Protein AF-A0A9E5F0E4-F1 (afdb_monomer_lite)

Sequence (159 aa):
MEERGLIGKKEIQEYKNFAFREDMLKLAVGVVLGNSFNKVVYGISDYLVMPVLTFLVSQTGDEWRRWEFSPFLGLKFEFGRMIGTFVDFLLMSFFLYLFYVKFASRIIGAEGPKRKQCPLCNESIRIEAVKCPFCTGDLIVKTRRAGRKNTGAENRRGK

Foldseek 3Di:
DPPVVVVVVVVVVVVVVVCPPPVNVVVVVVVVVVVVVVVVLVVCCVVPVVVVVCVVCVVVDLVQLQDWDCPDDPDTDRVSVVVVVVVSVVVSVVVVVVCCVVPVVVVPVPPDDQFDQDPPPRDTHGPPDQADPPPRDGPPDDPDDPDDDDDDDDDDDDD

pLDDT: mean 74.62, std 14.33, range [38.0, 95.56]

Structure (mmCIF, N/CA/C/O backbone):
data_AF-A0A9E5F0E4-F1
#
_entry.id   AF-A0A9E5F0E4-F1
#
loop_
_atom_site.group_PDB
_atom_site.id
_atom_site.type_symbol
_atom_site.label_atom_id
_atom_site.label_alt_id
_atom_site.label_comp_id
_atom_site.label_asym_id
_atom_site.label_entity_id
_atom_site.label_seq_id
_atom_site.pdbx_PDB_ins_code
_atom_site.Cartn_x
_atom_site.Cartn_y
_atom_site.Cartn_z
_atom_site.occupancy
_atom_site.B_iso_or_equiv
_atom_site.auth_seq_id
_atom_site.auth_comp_id
_atom_site.auth_asym_id
_atom_site.auth_atom_id
_atom_site.pdbx_PDB_model_num
ATOM 1 N N . MET A 1 1 ? -6.898 -34.112 40.417 1.00 54.75 1 MET A N 1
ATOM 2 C CA . MET A 1 1 ? -6.884 -33.827 38.962 1.00 54.75 1 MET A CA 1
ATOM 3 C C . MET A 1 1 ? -7.804 -32.653 38.566 1.00 54.75 1 MET A C 1
ATOM 5 O O . MET A 1 1 ? -7.928 -32.389 37.380 1.00 54.75 1 MET A O 1
ATOM 9 N N . GLU A 1 2 ? -8.368 -31.887 39.514 1.00 58.19 2 GLU A N 1
ATOM 10 C CA . GLU A 1 2 ? -9.378 -30.837 39.243 1.00 58.19 2 GLU A CA 1
ATOM 11 C C . GLU A 1 2 ? -8.790 -29.437 38.919 1.00 58.19 2 GLU A C 1
ATOM 13 O O . GLU A 1 2 ? -9.446 -28.603 38.302 1.00 58.19 2 GLU A O 1
ATOM 18 N N . GLU A 1 3 ? -7.533 -29.153 39.283 1.00 56.38 3 GLU A N 1
ATOM 19 C CA . GLU A 1 3 ? -6.977 -27.786 39.193 1.00 56.38 3 GLU A CA 1
ATOM 20 C C . GLU A 1 3 ? -6.541 -27.356 37.777 1.00 56.38 3 GLU A C 1
ATOM 22 O O . GLU A 1 3 ? -6.445 -26.162 37.489 1.00 56.38 3 GLU A O 1
ATOM 27 N N . ARG A 1 4 ? -6.356 -28.297 36.837 1.00 60.53 4 ARG A N 1
ATOM 28 C CA . ARG A 1 4 ? -5.950 -27.974 35.451 1.00 60.53 4 ARG A CA 1
ATOM 29 C C . ARG A 1 4 ? -7.062 -27.313 34.617 1.00 60.53 4 ARG A C 1
ATOM 31 O O . ARG A 1 4 ? -6.761 -26.687 33.606 1.00 60.53 4 ARG A O 1
ATOM 38 N N . GLY A 1 5 ? -8.329 -27.405 35.034 1.00 58.84 5 GLY A N 1
ATOM 39 C CA . GLY A 1 5 ? -9.469 -26.817 34.312 1.00 58.84 5 GLY A CA 1
ATOM 40 C C . GLY A 1 5 ? -9.728 -25.330 34.602 1.00 58.84 5 GLY A C 1
ATOM 41 O O . GLY A 1 5 ? -10.373 -24.651 33.801 1.00 58.84 5 GLY A O 1
ATOM 42 N N . LEU A 1 6 ? -9.231 -24.806 35.728 1.00 60.28 6 LEU A N 1
ATOM 43 C CA . LEU A 1 6 ? -9.427 -23.408 36.146 1.00 60.28 6 LEU A CA 1
ATOM 44 C C . LEU A 1 6 ? -8.367 -22.462 35.570 1.00 60.28 6 LEU A C 1
ATOM 46 O O . LEU A 1 6 ? -8.695 -21.327 35.221 1.00 60.28 6 LEU A O 1
ATOM 50 N N . ILE A 1 7 ? -7.131 -22.944 35.407 1.00 63.00 7 ILE A N 1
ATOM 51 C CA . ILE A 1 7 ? -6.019 -22.174 34.828 1.00 63.00 7 ILE A CA 1
ATOM 52 C C . ILE A 1 7 ? -6.312 -21.854 33.355 1.00 63.00 7 ILE A C 1
ATOM 54 O O . ILE A 1 7 ? -6.261 -20.694 32.960 1.00 63.00 7 ILE A O 1
ATOM 58 N N . GLY A 1 8 ? -6.780 -22.841 32.579 1.00 73.62 8 GLY A N 1
ATOM 59 C CA . GLY A 1 8 ? -7.166 -22.623 31.181 1.00 73.62 8 GLY A CA 1
ATOM 60 C C . GLY A 1 8 ? -8.307 -21.615 31.017 1.00 73.62 8 GLY A C 1
ATOM 61 O O . GLY A 1 8 ? -8.273 -20.783 30.119 1.00 73.62 8 GLY A O 1
ATOM 62 N N . LYS A 1 9 ? -9.301 -21.612 31.916 1.00 80.62 9 LYS A N 1
ATOM 63 C CA . LYS A 1 9 ? -10.398 -20.630 31.860 1.00 80.62 9 LYS A CA 1
ATOM 64 C C . LYS A 1 9 ? -9.926 -19.210 32.182 1.00 80.62 9 LYS A C 1
ATOM 66 O O . LYS A 1 9 ? -10.409 -18.281 31.543 1.00 80.62 9 LYS A O 1
ATOM 71 N N . LYS A 1 10 ? -9.003 -19.027 33.135 1.00 82.69 10 LYS A N 1
ATOM 72 C CA . LYS A 1 10 ? -8.440 -17.703 33.461 1.00 82.69 10 LYS A CA 1
ATOM 73 C C . LYS A 1 10 ? -7.576 -17.151 32.329 1.00 82.69 10 LYS A C 1
ATOM 75 O O . LYS A 1 10 ? -7.817 -16.028 31.902 1.00 82.69 10 LYS A O 1
ATOM 80 N N . GLU A 1 11 ? -6.658 -17.947 31.787 1.00 85.06 11 GLU A N 1
ATOM 81 C CA . GLU A 1 11 ? -5.790 -17.498 30.689 1.00 85.06 11 GLU A CA 1
ATOM 82 C C . GLU A 1 11 ? -6.576 -17.220 29.402 1.00 85.06 11 GLU A C 1
ATOM 84 O O . GLU A 1 11 ? -6.321 -16.230 28.719 1.00 85.06 11 GLU A O 1
ATOM 89 N N . ILE A 1 12 ? -7.607 -18.019 29.103 1.00 85.44 12 ILE A N 1
ATOM 90 C CA . ILE A 1 12 ? -8.504 -17.753 27.969 1.00 85.44 12 ILE A CA 1
ATOM 91 C C . ILE A 1 12 ? -9.286 -16.448 28.177 1.00 85.44 12 ILE A C 1
ATOM 93 O O . ILE A 1 12 ? -9.515 -15.721 27.212 1.00 85.44 12 ILE A O 1
ATOM 97 N N . GLN A 1 13 ? -9.688 -16.120 29.410 1.00 82.69 13 GLN A N 1
ATOM 98 C CA . GLN A 1 13 ? -10.376 -14.857 29.701 1.00 82.69 13 GLN A CA 1
ATOM 99 C C . GLN A 1 13 ? -9.438 -13.650 29.614 1.00 82.69 13 GLN A C 1
ATOM 101 O O . GLN A 1 13 ? -9.832 -12.613 29.084 1.00 82.69 13 GLN A O 1
ATOM 106 N N . GLU A 1 14 ? -8.188 -13.778 30.055 1.00 84.94 14 GLU A N 1
ATOM 107 C CA . GLU A 1 14 ? -7.171 -12.736 29.876 1.00 84.94 14 GLU A CA 1
ATOM 108 C C . GLU A 1 14 ? -6.813 -12.536 28.403 1.00 84.94 14 GLU A C 1
ATOM 110 O O . GLU A 1 14 ? -6.768 -11.397 27.938 1.00 84.94 14 GLU A O 1
ATOM 115 N N . TYR A 1 15 ? -6.665 -13.619 27.635 1.00 85.12 15 TYR A N 1
ATOM 116 C CA . TYR A 1 15 ? -6.466 -13.551 26.189 1.00 85.12 15 TYR A CA 1
ATOM 117 C C . TYR A 1 15 ? -7.661 -12.910 25.479 1.00 85.12 15 TYR A C 1
ATOM 119 O O . TYR A 1 15 ? -7.480 -12.047 24.623 1.00 85.12 15 TYR A O 1
ATOM 127 N N . LYS A 1 16 ? -8.891 -13.274 25.861 1.00 83.44 16 LYS A N 1
ATOM 128 C CA . LYS A 1 16 ? -10.113 -12.656 25.339 1.00 83.44 16 LYS A CA 1
ATOM 129 C C . LYS A 1 16 ? -10.106 -11.153 25.624 1.00 83.44 16 LYS A C 1
ATOM 131 O O . LYS A 1 16 ? -10.226 -10.348 24.705 1.00 83.44 16 LYS A O 1
ATOM 136 N N . ASN A 1 17 ? -9.870 -10.767 26.872 1.00 84.62 17 ASN A N 1
ATOM 137 C CA . ASN A 1 17 ? -9.799 -9.362 27.266 1.00 84.62 17 ASN A CA 1
ATOM 138 C C . ASN A 1 17 ? -8.651 -8.609 26.577 1.00 84.62 17 ASN A C 1
ATOM 140 O O . ASN A 1 17 ? -8.777 -7.416 26.327 1.00 84.62 17 ASN A O 1
ATOM 144 N N . PHE A 1 18 ? -7.555 -9.289 26.235 1.00 84.94 18 PHE A N 1
ATOM 145 C CA . PHE A 1 18 ? -6.436 -8.736 25.477 1.00 84.94 18 PHE A CA 1
ATOM 146 C C . PHE A 1 18 ? -6.776 -8.542 23.989 1.00 84.94 18 PHE A C 1
ATOM 148 O O . PHE A 1 18 ? -6.533 -7.466 23.443 1.00 84.94 18 PHE A O 1
ATOM 155 N N . ALA A 1 19 ? -7.350 -9.560 23.343 1.00 85.38 19 ALA A N 1
ATOM 156 C CA . ALA A 1 19 ? -7.650 -9.586 21.911 1.00 85.38 19 ALA A CA 1
ATOM 157 C C . ALA A 1 19 ? -8.817 -8.664 21.530 1.00 85.38 19 ALA A C 1
ATOM 159 O O . ALA A 1 19 ? -8.799 -8.058 20.461 1.00 85.38 19 ALA A O 1
ATOM 160 N N . PHE A 1 20 ? -9.809 -8.514 22.413 1.00 87.38 20 PHE A N 1
ATOM 161 C CA . PHE A 1 20 ? -10.957 -7.628 22.199 1.00 87.38 20 PHE A CA 1
ATOM 162 C C . PHE A 1 20 ? -10.689 -6.165 22.583 1.00 87.38 20 PHE A C 1
ATOM 164 O O . PHE A 1 20 ? -11.615 -5.356 22.591 1.00 87.38 20 PHE A O 1
ATOM 171 N N . ARG A 1 21 ? -9.433 -5.784 22.859 1.00 89.75 21 ARG A N 1
ATOM 172 C CA . ARG A 1 21 ? -9.089 -4.365 22.997 1.00 89.75 21 ARG A CA 1
ATOM 173 C C . ARG A 1 21 ? -9.224 -3.653 21.661 1.00 89.75 21 ARG A C 1
ATOM 175 O O . ARG A 1 21 ? -8.638 -4.061 20.658 1.00 89.75 21 ARG A O 1
ATOM 182 N N . GLU A 1 22 ? -9.941 -2.535 21.680 1.00 87.56 22 GLU A N 1
ATOM 183 C CA . GLU A 1 22 ? -10.216 -1.744 20.482 1.00 87.56 22 GLU A CA 1
ATOM 184 C C . GLU A 1 22 ? -8.948 -1.286 19.755 1.00 87.56 22 GLU A C 1
ATOM 186 O O . GLU A 1 22 ? -8.921 -1.279 18.527 1.00 87.56 22 GLU A O 1
ATOM 191 N N . ASP A 1 23 ? -7.888 -0.938 20.487 1.00 91.00 23 ASP A N 1
ATOM 192 C CA . ASP A 1 23 ? -6.629 -0.475 19.893 1.00 91.00 23 ASP A CA 1
ATOM 193 C C . ASP A 1 23 ? -5.929 -1.577 19.092 1.00 91.00 23 ASP A C 1
ATOM 195 O O . ASP A 1 23 ? -5.418 -1.337 17.996 1.00 91.00 23 ASP A O 1
ATOM 199 N N . MET A 1 24 ? -5.965 -2.813 19.596 1.00 89.81 24 MET A N 1
ATOM 200 C CA . MET A 1 24 ? -5.389 -3.962 18.898 1.00 89.81 24 MET A CA 1
ATOM 201 C C . MET A 1 24 ? -6.236 -4.373 17.700 1.00 89.81 24 MET A C 1
ATOM 203 O O . MET A 1 24 ? -5.688 -4.677 16.642 1.00 89.81 24 MET A O 1
ATOM 207 N N . LEU A 1 25 ? -7.564 -4.318 17.832 1.00 92.19 25 LEU A N 1
ATOM 208 C CA . LEU A 1 25 ? -8.470 -4.630 16.733 1.00 92.19 25 LEU A CA 1
ATOM 209 C C . LEU A 1 25 ? -8.317 -3.632 15.573 1.00 92.19 25 LEU A C 1
ATOM 211 O O . LEU A 1 25 ? -8.241 -4.046 14.417 1.00 92.19 25 LEU A O 1
ATOM 215 N N . LYS A 1 26 ? -8.199 -2.329 15.870 1.00 91.94 26 LYS A N 1
ATOM 216 C CA . LYS A 1 26 ? -7.960 -1.279 14.862 1.00 91.94 26 LYS A CA 1
ATOM 217 C C . LYS A 1 26 ? -6.647 -1.511 14.109 1.00 91.94 26 LYS A C 1
ATOM 219 O O . LYS A 1 26 ? -6.626 -1.416 12.882 1.00 91.94 26 LYS A O 1
ATOM 224 N N . LEU A 1 27 ? -5.579 -1.875 14.822 1.00 94.50 27 LEU A N 1
ATOM 225 C CA . LEU A 1 27 ? -4.293 -2.210 14.208 1.00 94.50 27 LEU A CA 1
ATOM 226 C C . LEU A 1 27 ? -4.393 -3.464 13.323 1.00 94.50 27 LEU A C 1
ATOM 228 O O . LEU A 1 27 ? -3.952 -3.444 12.175 1.00 94.50 27 LEU A O 1
ATOM 232 N N . ALA A 1 28 ? -5.001 -4.537 13.834 1.00 93.94 28 ALA A N 1
ATOM 233 C CA . ALA A 1 28 ? -5.115 -5.811 13.126 1.00 93.94 28 ALA A CA 1
ATOM 234 C C . ALA A 1 28 ? -5.902 -5.674 11.815 1.00 93.94 28 ALA A C 1
ATOM 236 O O . ALA A 1 28 ? -5.450 -6.138 10.767 1.00 93.94 28 ALA A O 1
ATOM 237 N N . VAL A 1 29 ? -7.045 -4.982 11.851 1.00 94.81 29 VAL A N 1
ATOM 238 C CA . VAL A 1 29 ? -7.852 -4.714 10.653 1.00 94.81 29 VAL A CA 1
ATOM 239 C C . VAL A 1 29 ? -7.053 -3.898 9.632 1.00 94.81 29 VAL A C 1
ATOM 241 O O . VAL A 1 29 ? -7.071 -4.227 8.447 1.00 94.81 29 VAL A O 1
ATOM 244 N N . GLY A 1 30 ? -6.292 -2.893 10.080 1.00 95.25 30 GLY A N 1
ATOM 245 C CA . GLY A 1 30 ? -5.421 -2.098 9.211 1.00 95.25 30 GLY A CA 1
ATOM 246 C C . GLY A 1 30 ? -4.369 -2.937 8.478 1.00 95.25 30 GLY A C 1
ATOM 247 O O . GLY A 1 30 ? -4.210 -2.795 7.266 1.00 95.25 30 GLY A O 1
ATOM 248 N N . VAL A 1 31 ? -3.697 -3.859 9.176 1.00 94.62 31 VAL A N 1
ATOM 249 C CA . VAL A 1 31 ? -2.680 -4.744 8.576 1.00 94.62 31 VAL A CA 1
ATOM 250 C C . VAL A 1 31 ? -3.300 -5.714 7.565 1.00 94.62 31 VAL A C 1
ATOM 252 O O . VAL A 1 31 ? -2.759 -5.900 6.474 1.00 94.62 31 VAL A O 1
ATOM 255 N N . VAL A 1 32 ? -4.452 -6.312 7.885 1.00 95.56 32 VAL A N 1
ATOM 256 C CA . VAL A 1 32 ? -5.136 -7.264 6.989 1.00 95.56 32 VAL A CA 1
ATOM 257 C C . VAL A 1 32 ? -5.637 -6.576 5.716 1.00 95.56 32 VAL A C 1
ATOM 259 O O . VAL A 1 32 ? -5.444 -7.099 4.611 1.00 95.56 32 VAL A O 1
ATOM 262 N N . LEU A 1 33 ? -6.238 -5.389 5.849 1.00 95.56 33 LEU A N 1
ATOM 263 C CA . LEU A 1 33 ? -6.675 -4.587 4.705 1.00 95.56 33 LEU A CA 1
ATOM 264 C C . LEU A 1 33 ? -5.482 -4.103 3.874 1.00 95.56 33 LEU A C 1
ATOM 266 O O . LEU A 1 33 ? -5.526 -4.204 2.649 1.00 95.56 33 LEU A O 1
ATOM 270 N N . GLY A 1 34 ? -4.395 -3.667 4.519 1.00 92.75 34 GLY A N 1
ATOM 271 C CA . GLY A 1 34 ? -3.159 -3.258 3.846 1.00 92.75 34 GLY A CA 1
ATOM 272 C C . GLY A 1 34 ? -2.535 -4.385 3.019 1.00 92.75 34 GLY A C 1
ATOM 273 O O . GLY A 1 34 ? -2.233 -4.197 1.841 1.00 92.75 34 GLY A O 1
ATOM 274 N N . ASN A 1 35 ? -2.432 -5.591 3.584 1.00 93.62 35 ASN A N 1
ATOM 275 C CA . ASN A 1 35 ? -1.912 -6.759 2.867 1.00 93.62 35 ASN A CA 1
ATOM 276 C C . ASN A 1 35 ? -2.787 -7.163 1.675 1.00 93.62 35 ASN A C 1
ATOM 278 O O . ASN A 1 35 ? -2.271 -7.561 0.630 1.00 93.62 35 ASN A O 1
ATOM 282 N N . SER A 1 36 ? -4.107 -7.060 1.815 1.00 94.88 36 SER A N 1
ATOM 283 C CA . SER A 1 36 ? -5.040 -7.372 0.728 1.00 94.88 36 SER A CA 1
ATOM 284 C C . SER A 1 36 ? -4.959 -6.332 -0.391 1.00 94.88 36 SER A C 1
ATOM 286 O O . SER A 1 36 ? -4.928 -6.697 -1.564 1.00 94.88 36 SER A O 1
ATOM 288 N N . PHE A 1 37 ? -4.845 -5.049 -0.039 1.00 88.06 37 PHE A N 1
ATOM 289 C CA . PHE A 1 37 ? -4.661 -3.968 -1.003 1.00 88.06 37 PHE A CA 1
ATOM 290 C C . PHE A 1 37 ? -3.346 -4.111 -1.777 1.00 88.06 37 PHE A C 1
ATOM 292 O O . PHE A 1 37 ? -3.355 -4.017 -3.002 1.00 88.06 37 PHE A O 1
ATOM 299 N N . ASN A 1 38 ? -2.243 -4.447 -1.098 1.00 88.50 38 ASN A N 1
ATOM 300 C CA . ASN A 1 38 ? -0.960 -4.708 -1.756 1.00 88.50 38 ASN A CA 1
ATOM 301 C C . ASN A 1 38 ? -1.080 -5.794 -2.837 1.00 88.50 38 ASN A C 1
ATOM 303 O O . ASN A 1 38 ? -0.562 -5.610 -3.932 1.00 88.50 38 ASN A O 1
ATOM 307 N N . LYS A 1 39 ? -1.821 -6.885 -2.590 1.00 89.81 39 LYS A N 1
ATOM 308 C CA . LYS A 1 39 ? -2.055 -7.931 -3.607 1.00 89.81 39 LYS A CA 1
ATOM 309 C C . LYS A 1 39 ? -2.793 -7.414 -4.841 1.00 89.81 39 LYS A C 1
ATOM 311 O O . LYS A 1 39 ? -2.479 -7.836 -5.947 1.00 89.81 39 LYS A O 1
ATOM 316 N N . VAL A 1 40 ? -3.759 -6.513 -4.664 1.00 87.75 40 VAL A N 1
ATOM 317 C CA . VAL A 1 40 ? -4.474 -5.888 -5.790 1.00 87.75 40 VAL A CA 1
ATOM 318 C C . VAL A 1 40 ? -3.523 -5.009 -6.598 1.00 87.75 40 VAL A C 1
ATOM 320 O O . VAL A 1 40 ? -3.510 -5.095 -7.823 1.00 87.75 40 VAL A O 1
ATOM 323 N N . VAL A 1 41 ? -2.694 -4.210 -5.919 1.00 83.50 41 VAL A N 1
ATOM 324 C CA . VAL A 1 41 ? -1.681 -3.364 -6.568 1.00 83.50 41 VAL A CA 1
ATOM 325 C C . VAL A 1 41 ? -0.680 -4.217 -7.350 1.00 83.50 41 VAL A C 1
ATOM 327 O O . VAL A 1 41 ? -0.435 -3.923 -8.518 1.00 83.50 41 VAL A O 1
ATOM 330 N N . TYR A 1 42 ? -0.176 -5.305 -6.759 1.00 85.06 42 TYR A N 1
ATOM 331 C CA . TYR A 1 42 ? 0.706 -6.251 -7.448 1.00 85.06 42 TYR A CA 1
ATOM 332 C C . TYR A 1 42 ? 0.021 -6.923 -8.637 1.00 85.06 42 TYR A C 1
ATOM 334 O O . TYR A 1 42 ? 0.606 -6.982 -9.706 1.00 85.06 42 TYR A O 1
ATOM 342 N N . GLY A 1 43 ? -1.240 -7.345 -8.514 1.00 87.50 43 GLY A N 1
ATOM 343 C CA . GLY A 1 43 ? -1.972 -7.917 -9.644 1.00 87.50 43 GLY A CA 1
ATOM 344 C C . GLY A 1 43 ? -2.075 -6.938 -10.816 1.00 87.50 43 GLY A C 1
ATOM 345 O O . GLY A 1 43 ? -1.731 -7.274 -11.943 1.00 87.50 43 GLY A O 1
ATOM 346 N N . ILE A 1 44 ? -2.491 -5.697 -10.559 1.00 83.38 44 ILE A N 1
ATOM 347 C CA . ILE A 1 44 ? -2.595 -4.668 -11.606 1.00 83.38 44 ILE A CA 1
ATOM 348 C C . ILE A 1 44 ? -1.225 -4.394 -12.235 1.00 83.38 44 ILE A C 1
ATOM 350 O O . ILE A 1 44 ? -1.115 -4.306 -13.456 1.00 83.38 44 ILE A O 1
ATOM 354 N N . SER A 1 45 ? -0.187 -4.290 -11.407 1.00 80.75 45 SER A N 1
ATOM 355 C CA . SER A 1 45 ? 1.197 -4.188 -11.856 1.00 80.75 45 SER A CA 1
ATOM 356 C C . SER A 1 45 ? 1.587 -5.322 -12.794 1.00 80.75 45 SER A C 1
ATOM 358 O O . SER A 1 45 ? 1.995 -5.093 -13.929 1.00 80.75 45 SER A O 1
ATOM 360 N N . ASP A 1 46 ? 1.447 -6.555 -12.334 1.00 82.56 46 ASP A N 1
ATOM 361 C CA . ASP A 1 46 ? 1.996 -7.714 -13.018 1.00 82.56 46 ASP A CA 1
ATOM 362 C C . ASP A 1 46 ? 1.252 -7.974 -14.331 1.00 82.56 46 ASP A C 1
ATOM 364 O O . ASP A 1 46 ? 1.852 -8.445 -15.293 1.00 82.56 46 ASP A O 1
ATOM 368 N N . TYR A 1 47 ? -0.029 -7.599 -14.414 1.00 83.00 47 TYR A N 1
ATOM 369 C CA . TYR A 1 47 ? -0.832 -7.760 -15.627 1.00 83.00 47 TYR A CA 1
ATOM 370 C C . TYR A 1 47 ? -0.770 -6.579 -16.607 1.00 83.00 47 TYR A C 1
ATOM 372 O O . TYR A 1 47 ? -1.042 -6.785 -17.787 1.00 83.00 47 TYR A O 1
ATOM 380 N N . LEU A 1 48 ? -0.434 -5.357 -16.176 1.00 80.06 48 LEU A N 1
ATOM 381 C CA . LEU A 1 48 ? -0.337 -4.194 -17.080 1.00 80.06 48 LEU A CA 1
ATOM 382 C C . LEU A 1 48 ? 1.099 -3.737 -17.308 1.00 80.06 48 LEU A C 1
ATOM 384 O O . LEU A 1 48 ? 1.496 -3.461 -18.436 1.00 80.06 48 LEU A O 1
ATOM 388 N N . VAL A 1 49 ? 1.878 -3.640 -16.238 1.00 78.12 49 VAL A N 1
ATOM 389 C CA . VAL A 1 49 ? 3.209 -3.039 -16.242 1.00 78.12 49 VAL A CA 1
ATOM 390 C C . VAL A 1 49 ? 4.225 -4.015 -16.803 1.00 78.12 49 VAL A C 1
ATOM 392 O O . VAL A 1 49 ? 4.949 -3.659 -17.725 1.00 78.12 49 VAL A O 1
ATOM 395 N N . MET A 1 50 ? 4.248 -5.256 -16.315 1.00 78.31 50 MET A N 1
ATOM 396 C CA . MET A 1 50 ? 5.228 -6.245 -16.773 1.00 78.31 50 MET A CA 1
ATOM 397 C C . MET A 1 50 ? 5.107 -6.568 -18.273 1.00 78.31 50 MET A C 1
ATOM 399 O O . MET A 1 50 ? 6.145 -6.606 -18.931 1.00 78.31 50 MET A O 1
ATOM 403 N N . PRO A 1 51 ? 3.915 -6.713 -18.884 1.00 80.75 51 PRO A N 1
ATOM 404 C CA . PRO A 1 51 ? 3.799 -6.888 -20.334 1.00 80.75 51 PRO A CA 1
ATOM 405 C C . PRO A 1 51 ? 4.284 -5.673 -21.132 1.00 80.75 51 PRO A C 1
ATOM 407 O O . PRO A 1 51 ? 4.957 -5.829 -22.145 1.00 80.75 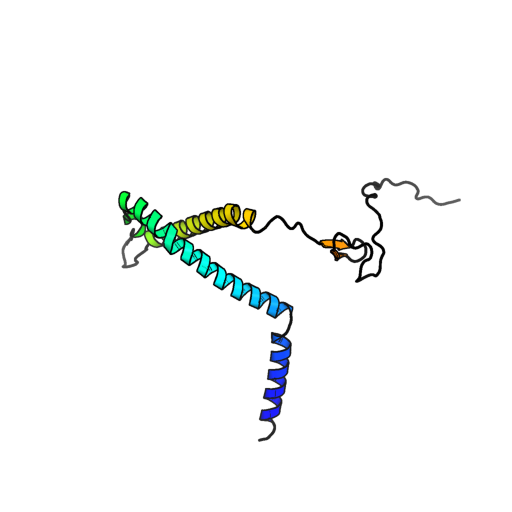51 PRO A O 1
ATOM 410 N N . VAL A 1 52 ? 4.002 -4.453 -20.665 1.00 79.25 52 VAL A N 1
ATOM 411 C CA . VAL A 1 52 ? 4.474 -3.223 -21.324 1.00 79.25 52 VAL A CA 1
ATOM 412 C C . VAL A 1 52 ? 5.989 -3.073 -21.179 1.00 79.25 52 VAL A C 1
ATOM 414 O O . VAL A 1 52 ? 6.670 -2.729 -22.142 1.00 79.25 52 VAL A O 1
ATOM 417 N N . LEU A 1 53 ? 6.540 -3.379 -20.004 1.00 74.62 53 LEU A N 1
ATOM 418 C CA . LEU A 1 53 ? 7.979 -3.356 -19.762 1.00 74.62 53 LEU A CA 1
ATOM 419 C C . LEU A 1 53 ? 8.704 -4.426 -20.563 1.00 74.62 53 LEU A C 1
ATOM 421 O O . LEU A 1 53 ? 9.692 -4.110 -21.205 1.00 74.62 53 LEU A O 1
ATOM 425 N N . THR A 1 54 ? 8.223 -5.667 -20.564 1.00 71.38 54 THR A N 1
ATOM 426 C CA . THR A 1 54 ? 8.827 -6.750 -21.356 1.00 71.38 54 THR A CA 1
ATOM 427 C C . THR A 1 54 ? 8.712 -6.478 -22.847 1.00 71.38 54 THR A C 1
ATOM 429 O O . THR A 1 54 ? 9.654 -6.764 -23.570 1.00 71.38 54 THR A O 1
ATOM 432 N N . PHE A 1 55 ? 7.636 -5.849 -23.320 1.00 80.81 55 PHE A N 1
ATOM 433 C CA . PHE A 1 55 ? 7.542 -5.389 -24.704 1.00 80.81 55 PHE A CA 1
ATOM 434 C C . PHE A 1 55 ? 8.596 -4.315 -25.035 1.00 80.81 55 PHE A C 1
ATOM 436 O O . PHE A 1 55 ? 9.298 -4.429 -26.038 1.00 80.81 55 PHE A O 1
ATOM 443 N N . LEU A 1 56 ? 8.768 -3.307 -24.173 1.00 71.75 56 LEU A N 1
ATOM 444 C CA . LEU A 1 56 ? 9.763 -2.242 -24.366 1.00 71.75 56 LEU A CA 1
ATOM 445 C C . LEU A 1 56 ? 11.210 -2.749 -24.227 1.00 71.75 56 LEU A C 1
ATOM 447 O O . LEU A 1 56 ? 12.089 -2.363 -24.998 1.00 71.75 56 LEU A O 1
ATOM 451 N N . VAL A 1 57 ? 11.457 -3.639 -23.265 1.00 69.75 57 VAL A N 1
ATOM 452 C CA . VAL A 1 57 ? 12.774 -4.222 -22.975 1.00 69.75 57 VAL A CA 1
ATOM 453 C C . VAL A 1 57 ? 13.108 -5.360 -23.942 1.00 69.75 57 VAL A C 1
ATOM 455 O O . VAL A 1 57 ? 14.275 -5.554 -24.260 1.00 69.75 57 VAL A O 1
ATOM 458 N N . SER A 1 58 ? 12.125 -6.044 -24.533 1.00 62.00 58 SER A N 1
ATOM 459 C CA . SER A 1 58 ? 12.349 -7.000 -25.630 1.00 62.00 58 SER A CA 1
ATOM 460 C C . SER A 1 58 ? 13.003 -6.341 -26.848 1.00 62.00 58 SER A C 1
ATOM 462 O O . SER A 1 58 ? 13.677 -7.038 -27.602 1.00 62.00 58 SER A O 1
ATOM 464 N N . GLN A 1 59 ? 12.840 -5.028 -27.048 1.00 60.97 59 GLN A N 1
ATOM 465 C CA . GLN A 1 59 ? 13.585 -4.287 -28.072 1.00 60.97 59 GLN A CA 1
ATOM 466 C C . GLN A 1 59 ? 15.010 -3.899 -27.644 1.00 60.97 59 GLN A C 1
ATOM 468 O O . GLN A 1 59 ? 15.821 -3.583 -28.509 1.00 60.97 59 GLN A O 1
ATOM 473 N N . THR A 1 60 ? 15.325 -3.894 -26.344 1.00 58.78 60 THR A N 1
ATOM 474 C CA . THR A 1 60 ? 16.614 -3.426 -25.789 1.00 58.78 60 THR A CA 1
ATOM 475 C C . THR A 1 60 ? 17.447 -4.512 -25.089 1.00 58.78 60 THR A C 1
ATOM 477 O O . THR A 1 60 ? 18.580 -4.240 -24.706 1.00 58.78 60 THR A O 1
ATOM 480 N N . GLY A 1 61 ? 16.938 -5.744 -24.992 1.00 55.97 61 GLY A N 1
ATOM 481 C CA . GLY A 1 61 ? 17.611 -6.902 -24.405 1.00 55.97 61 GLY A CA 1
ATOM 482 C C . GLY A 1 61 ? 17.498 -6.953 -22.876 1.00 55.97 61 GLY A C 1
ATOM 483 O O . GLY A 1 61 ? 18.006 -6.091 -22.165 1.00 55.97 61 GLY A O 1
ATOM 484 N N . ASP A 1 62 ? 16.913 -8.030 -22.341 1.00 62.50 62 ASP A N 1
ATOM 485 C CA . ASP A 1 62 ? 16.874 -8.366 -20.898 1.00 62.50 62 ASP A CA 1
ATOM 486 C C . ASP A 1 62 ? 18.257 -8.727 -20.302 1.00 62.50 62 ASP A C 1
ATOM 488 O O . ASP A 1 62 ? 18.376 -9.271 -19.200 1.00 62.50 62 ASP A O 1
ATOM 492 N N . GLU A 1 63 ? 19.330 -8.459 -21.039 1.00 64.19 63 GLU A N 1
ATOM 493 C CA . GLU A 1 63 ? 20.687 -8.902 -20.724 1.00 64.19 63 GLU A CA 1
ATOM 494 C C . GLU A 1 63 ? 21.235 -8.217 -19.468 1.00 64.19 63 GLU A C 1
ATOM 496 O O . GLU A 1 63 ? 21.964 -8.833 -18.690 1.00 64.19 63 GLU A O 1
ATOM 501 N N . TRP A 1 64 ? 20.794 -6.987 -19.187 1.00 71.31 64 TRP A N 1
ATOM 502 C CA . TRP A 1 64 ? 21.225 -6.233 -18.008 1.00 71.31 64 TRP A CA 1
ATOM 503 C C . TRP A 1 64 ? 20.734 -6.840 -16.681 1.00 71.31 64 TRP A C 1
ATOM 505 O O . TRP A 1 64 ? 21.405 -6.695 -15.657 1.00 71.31 64 TRP A O 1
ATOM 515 N N . ARG A 1 65 ? 19.604 -7.569 -16.677 1.00 72.81 65 ARG A N 1
ATOM 516 C CA . ARG A 1 65 ? 19.067 -8.245 -15.476 1.00 72.81 65 ARG A CA 1
ATOM 517 C C . ARG A 1 65 ? 19.794 -9.548 -15.142 1.00 72.81 65 ARG A C 1
ATOM 519 O O . ARG A 1 65 ? 19.719 -10.002 -14.003 1.00 72.81 65 ARG A O 1
ATOM 526 N N . ARG A 1 66 ? 20.514 -10.140 -16.099 1.00 70.06 66 ARG A N 1
ATOM 527 C CA . ARG A 1 66 ? 21.283 -11.385 -15.915 1.00 70.06 66 ARG A CA 1
ATOM 528 C C . ARG A 1 66 ? 22.777 -11.137 -15.749 1.00 70.06 66 ARG A C 1
ATOM 530 O O . ARG A 1 66 ? 23.569 -12.060 -15.904 1.00 70.06 66 ARG A O 1
ATOM 537 N N . TRP A 1 67 ? 23.174 -9.899 -15.456 1.00 73.12 67 TRP A N 1
ATOM 538 C CA . TRP A 1 67 ? 24.579 -9.602 -15.234 1.00 73.12 67 TRP A CA 1
ATOM 539 C C . TRP A 1 67 ? 25.065 -10.300 -13.959 1.00 73.12 67 TRP A C 1
ATOM 541 O O . TRP A 1 67 ? 24.773 -9.881 -12.834 1.00 73.12 67 TRP A O 1
ATOM 551 N N . GLU A 1 68 ? 25.794 -11.389 -14.175 1.00 71.88 68 GLU A N 1
ATOM 552 C CA . GLU A 1 68 ? 26.513 -12.150 -13.166 1.00 71.88 68 GLU A CA 1
ATOM 553 C C . GLU A 1 68 ? 27.995 -11.783 -13.251 1.00 71.88 68 GLU A C 1
ATOM 555 O O . GLU A 1 68 ? 28.613 -11.864 -14.315 1.00 71.88 68 GLU A O 1
ATOM 560 N N . PHE A 1 69 ? 28.576 -11.366 -12.129 1.00 65.56 69 PHE A N 1
ATOM 561 C CA . PHE A 1 69 ? 30.015 -11.152 -12.020 1.00 65.56 69 PHE A CA 1
ATOM 562 C C . PHE A 1 69 ? 30.588 -12.217 -11.085 1.00 65.56 69 PHE A C 1
ATOM 564 O O . PHE A 1 69 ? 30.203 -12.294 -9.917 1.00 65.56 69 PHE A O 1
ATOM 571 N N . SER A 1 70 ? 31.485 -13.061 -11.604 1.00 64.19 70 SER A N 1
ATOM 572 C CA . SER A 1 70 ? 32.173 -14.112 -10.843 1.00 64.19 70 SER A CA 1
ATOM 573 C C . SER A 1 70 ? 33.670 -13.784 -10.700 1.00 64.19 70 SER A C 1
ATOM 575 O O . SER A 1 70 ? 34.476 -14.232 -11.521 1.00 64.19 70 SER A O 1
ATOM 577 N N . PRO A 1 71 ? 34.082 -13.002 -9.686 1.00 65.75 71 PRO A N 1
ATOM 578 C CA . PRO A 1 71 ? 35.445 -12.478 -9.575 1.00 65.75 71 PRO A CA 1
ATOM 579 C C . PRO A 1 71 ? 36.461 -13.451 -8.952 1.00 65.75 71 PRO A C 1
ATOM 581 O O . PRO A 1 71 ? 37.341 -13.007 -8.234 1.00 65.75 71 PRO A O 1
ATOM 584 N N . PHE A 1 72 ? 36.400 -14.749 -9.272 1.00 58.53 72 PHE A N 1
ATOM 585 C CA . PHE A 1 72 ? 37.079 -15.876 -8.594 1.00 58.53 72 PHE A CA 1
ATOM 586 C C . PHE A 1 72 ? 36.338 -16.433 -7.362 1.00 58.53 72 PHE A C 1
ATOM 588 O O . PHE A 1 72 ? 35.592 -15.741 -6.677 1.00 58.53 72 PHE A O 1
ATOM 595 N N . LEU A 1 73 ? 36.565 -17.728 -7.096 1.00 57.66 73 LEU A N 1
ATOM 596 C CA . LEU A 1 73 ? 36.084 -18.498 -5.932 1.00 57.66 73 LEU A CA 1
ATOM 597 C C . LEU A 1 73 ? 34.580 -18.847 -5.869 1.00 57.66 73 LEU A C 1
ATOM 599 O O . LEU A 1 73 ? 34.037 -19.056 -4.790 1.00 57.66 73 LEU A O 1
ATOM 603 N N . GLY A 1 74 ? 33.885 -18.971 -7.004 1.00 66.81 74 GLY A N 1
ATOM 604 C CA . GLY A 1 74 ? 32.526 -19.547 -7.028 1.00 66.81 74 GLY A CA 1
ATOM 605 C C . GLY A 1 74 ? 31.435 -18.712 -6.337 1.00 66.81 74 GLY A C 1
ATOM 606 O O . GLY A 1 74 ? 30.286 -19.147 -6.269 1.00 66.81 74 GLY A O 1
ATOM 607 N N . LEU A 1 75 ? 31.762 -17.506 -5.868 1.00 67.38 75 LEU A N 1
ATOM 608 C CA . LEU A 1 75 ? 30.803 -16.524 -5.375 1.00 67.38 75 LEU A CA 1
ATOM 609 C C . LEU A 1 75 ? 30.120 -15.866 -6.580 1.00 67.38 75 LEU A C 1
ATOM 611 O O . LEU A 1 75 ? 30.724 -15.067 -7.297 1.00 67.38 75 LEU A O 1
ATOM 615 N N . LYS A 1 76 ? 28.865 -16.246 -6.826 1.00 70.12 76 LYS A N 1
ATOM 616 C CA . LYS A 1 76 ? 28.019 -15.655 -7.868 1.00 70.12 76 LYS A CA 1
ATOM 617 C C . LYS A 1 76 ? 27.322 -14.418 -7.305 1.00 70.12 76 LYS A C 1
ATOM 619 O O . LYS A 1 76 ? 26.420 -14.548 -6.482 1.00 70.12 76 LYS A O 1
ATOM 624 N N . PHE A 1 77 ? 27.737 -13.227 -7.733 1.00 71.94 77 PHE A N 1
ATOM 625 C CA . PHE A 1 77 ? 27.033 -11.986 -7.409 1.00 71.94 77 PHE A CA 1
ATOM 626 C C . PHE A 1 77 ? 26.078 -11.622 -8.555 1.00 71.94 77 PHE A C 1
ATOM 628 O O . PHE A 1 77 ? 26.507 -11.187 -9.625 1.00 71.94 77 PHE A O 1
ATOM 635 N N . GLU A 1 78 ? 24.774 -11.812 -8.326 1.00 79.25 78 GLU A N 1
ATOM 636 C CA . GLU A 1 78 ? 23.685 -11.484 -9.262 1.00 79.25 78 GLU A CA 1
ATOM 637 C C . GLU A 1 78 ? 23.350 -9.975 -9.220 1.00 79.25 78 GLU A C 1
ATOM 639 O O . 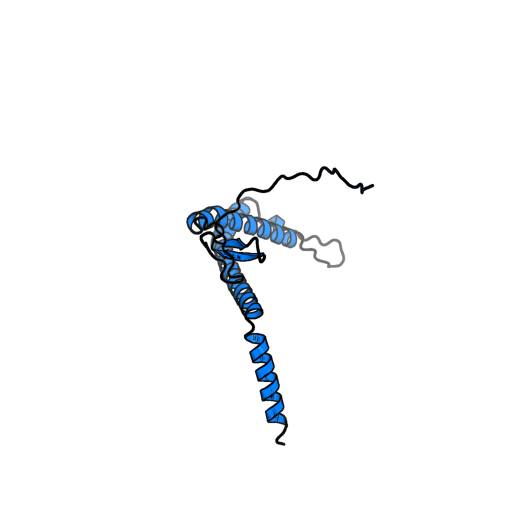GLU A 1 78 ? 22.268 -9.565 -8.785 1.00 79.25 78 GLU A O 1
ATOM 644 N N . PHE A 1 79 ? 24.277 -9.115 -9.658 1.00 80.88 79 PHE A N 1
ATOM 645 C CA . PHE A 1 79 ? 24.061 -7.658 -9.694 1.00 80.88 79 PHE A CA 1
ATOM 646 C C . PHE A 1 79 ? 22.842 -7.267 -10.536 1.00 80.88 79 PHE A C 1
ATOM 648 O O . PHE A 1 79 ? 22.088 -6.366 -10.155 1.00 80.88 79 PHE A O 1
ATOM 655 N N . GLY A 1 80 ? 22.604 -7.982 -11.637 1.00 79.50 80 GLY A N 1
ATOM 656 C CA . GLY A 1 80 ? 21.440 -7.748 -12.487 1.00 79.50 80 GLY A CA 1
ATOM 657 C C . GLY A 1 80 ? 20.105 -7.943 -11.758 1.00 79.50 80 GLY A C 1
ATOM 658 O O . GLY A 1 80 ? 19.166 -7.172 -11.965 1.00 79.50 80 GLY A O 1
ATOM 659 N N . ARG A 1 81 ? 20.027 -8.895 -10.821 1.00 82.12 81 ARG A N 1
ATOM 660 C CA . ARG A 1 81 ? 18.807 -9.155 -10.042 1.00 82.12 81 ARG A CA 1
ATOM 661 C C . ARG A 1 81 ? 18.570 -8.111 -8.958 1.00 82.12 81 ARG A C 1
ATOM 663 O O . ARG A 1 81 ? 17.427 -7.726 -8.703 1.00 82.12 81 ARG A O 1
ATOM 670 N N . MET A 1 82 ? 19.649 -7.614 -8.358 1.00 83.50 82 MET A N 1
ATOM 671 C CA . MET A 1 82 ? 19.581 -6.516 -7.399 1.00 83.50 82 MET A CA 1
ATOM 672 C C . MET A 1 82 ? 19.027 -5.253 -8.069 1.00 83.50 82 MET A C 1
ATOM 674 O O . MET A 1 82 ? 18.029 -4.703 -7.608 1.00 83.50 82 MET A O 1
ATOM 678 N N . ILE A 1 83 ? 19.619 -4.832 -9.193 1.00 84.62 83 ILE A N 1
ATOM 679 C CA . ILE A 1 83 ? 19.181 -3.637 -9.933 1.00 84.62 83 ILE A CA 1
ATOM 680 C C . ILE A 1 83 ? 17.768 -3.836 -10.493 1.00 84.62 83 ILE A C 1
ATOM 682 O O . ILE A 1 83 ? 16.959 -2.913 -10.429 1.00 84.62 83 ILE A O 1
ATOM 686 N N . GLY A 1 84 ? 17.433 -5.044 -10.960 1.00 82.69 84 GLY A N 1
ATOM 687 C CA . GLY A 1 84 ? 16.074 -5.397 -11.376 1.00 82.69 84 GLY A CA 1
ATOM 688 C C . GLY A 1 84 ? 15.041 -5.124 -10.280 1.00 82.69 84 GLY A C 1
ATOM 689 O O . GLY A 1 84 ? 14.080 -4.402 -10.519 1.00 82.69 84 GLY A O 1
ATOM 690 N N . THR A 1 85 ? 15.306 -5.582 -9.053 1.00 84.12 85 THR A N 1
ATOM 691 C CA . THR A 1 85 ? 14.411 -5.365 -7.901 1.00 84.12 85 THR A CA 1
ATOM 692 C C . THR A 1 85 ? 14.241 -3.876 -7.568 1.00 84.12 85 THR A C 1
ATOM 694 O O . THR A 1 85 ? 13.141 -3.432 -7.238 1.00 84.12 85 THR A O 1
ATOM 697 N N . PHE A 1 86 ? 15.307 -3.076 -7.682 1.00 88.38 86 PHE A N 1
ATOM 698 C CA . PHE A 1 86 ? 15.225 -1.623 -7.496 1.00 88.38 86 PHE A CA 1
ATOM 699 C C . PHE A 1 86 ? 14.376 -0.945 -8.575 1.00 88.38 86 PHE A C 1
ATOM 701 O O . PHE A 1 86 ? 13.537 -0.103 -8.259 1.00 88.38 86 PHE A O 1
ATOM 708 N N . VAL A 1 87 ? 14.576 -1.314 -9.840 1.00 83.56 87 VAL A N 1
ATOM 709 C CA . VAL A 1 87 ? 13.801 -0.782 -10.968 1.00 83.56 87 VAL A CA 1
ATOM 710 C C . VAL A 1 87 ? 12.323 -1.140 -10.816 1.00 83.56 87 VAL A C 1
ATOM 712 O O . VAL A 1 87 ? 11.471 -0.263 -10.966 1.00 83.56 87 VAL A O 1
ATOM 715 N N . ASP A 1 88 ? 12.019 -2.375 -10.419 1.00 81.25 88 ASP A N 1
ATOM 716 C CA . ASP A 1 88 ? 10.652 -2.829 -10.161 1.00 81.25 88 ASP A CA 1
ATOM 717 C C . ASP A 1 88 ? 10.006 -2.036 -9.005 1.00 81.25 88 ASP A C 1
ATOM 719 O O . ASP A 1 88 ? 8.858 -1.603 -9.117 1.00 81.25 88 ASP A O 1
ATOM 723 N N . PHE A 1 89 ? 10.748 -1.736 -7.929 1.00 85.88 89 PHE A N 1
ATOM 724 C CA . PHE A 1 89 ? 10.270 -0.866 -6.845 1.00 85.88 89 PHE A CA 1
ATOM 725 C C 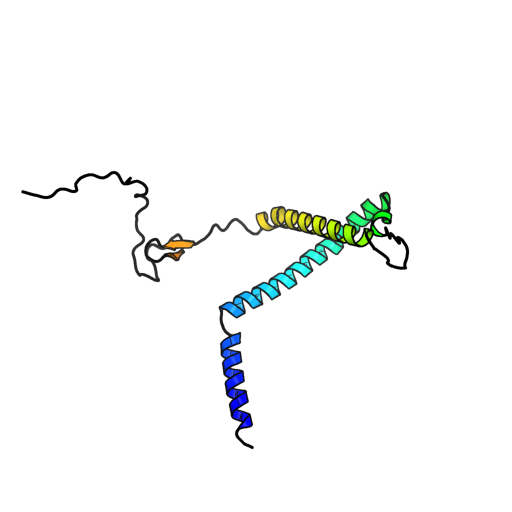. PHE A 1 89 ? 9.977 0.569 -7.317 1.00 85.88 89 PHE A C 1
ATOM 727 O O . PHE A 1 89 ? 8.937 1.134 -6.965 1.00 85.88 89 PHE A O 1
ATOM 734 N N . LEU A 1 90 ? 10.863 1.161 -8.128 1.00 88.12 90 LEU A N 1
ATOM 735 C CA . LEU A 1 90 ? 10.665 2.505 -8.687 1.00 88.12 90 LEU A CA 1
ATOM 736 C C . LEU A 1 90 ? 9.419 2.557 -9.579 1.00 88.12 90 LEU A C 1
ATOM 738 O O . LEU A 1 90 ? 8.608 3.478 -9.455 1.00 88.12 90 LEU A O 1
ATOM 742 N N . LEU A 1 91 ? 9.244 1.553 -10.439 1.00 83.38 91 LEU A N 1
ATOM 743 C CA . LEU A 1 91 ? 8.061 1.416 -11.282 1.00 83.38 91 LEU A CA 1
ATOM 744 C C . LEU A 1 91 ? 6.796 1.273 -10.437 1.00 83.38 91 LEU A C 1
ATOM 746 O O . LEU A 1 91 ? 5.837 2.008 -10.660 1.00 83.38 91 LEU A O 1
ATOM 750 N N . MET A 1 92 ? 6.802 0.409 -9.420 1.00 84.06 92 MET A N 1
ATOM 751 C CA . MET A 1 92 ? 5.652 0.234 -8.526 1.00 84.06 92 MET A CA 1
ATOM 752 C C . MET A 1 92 ? 5.252 1.511 -7.806 1.00 84.06 92 MET A C 1
ATOM 754 O O . MET A 1 92 ? 4.070 1.860 -7.778 1.00 84.06 92 MET A O 1
ATOM 758 N N . SER A 1 93 ? 6.229 2.244 -7.280 1.00 86.81 93 SER A N 1
ATOM 759 C CA . SER A 1 93 ? 5.994 3.544 -6.656 1.00 86.81 93 SER A CA 1
ATOM 760 C C . SER A 1 93 ? 5.361 4.537 -7.641 1.00 86.81 93 SER A C 1
ATOM 762 O O . SER A 1 93 ? 4.367 5.194 -7.320 1.00 86.81 93 SER A O 1
ATOM 764 N N . PHE A 1 94 ? 5.868 4.592 -8.878 1.00 86.75 94 PHE A N 1
ATOM 765 C CA . PHE A 1 94 ? 5.346 5.476 -9.920 1.00 86.75 94 PHE A CA 1
ATOM 766 C C . PHE A 1 94 ? 3.908 5.126 -10.335 1.00 86.75 94 PHE A C 1
ATOM 768 O O . PHE A 1 94 ? 3.059 6.014 -10.447 1.00 86.75 94 PHE A O 1
ATOM 775 N N . PHE A 1 95 ? 3.592 3.841 -10.504 1.00 81.06 95 PHE A N 1
ATOM 776 C CA . PHE A 1 95 ? 2.230 3.401 -10.813 1.00 81.06 95 PHE A CA 1
ATOM 777 C C . PHE A 1 95 ? 1.255 3.680 -9.671 1.00 81.06 95 PHE A C 1
ATOM 779 O O . PHE A 1 95 ? 0.152 4.168 -9.926 1.00 81.06 95 PHE A O 1
ATOM 786 N N . LEU A 1 96 ? 1.657 3.442 -8.418 1.00 83.69 96 LEU A N 1
ATOM 787 C CA . LEU A 1 96 ? 0.832 3.768 -7.255 1.00 83.69 96 LEU A CA 1
ATOM 788 C C . LEU A 1 96 ? 0.541 5.271 -7.182 1.00 83.69 96 LEU A C 1
ATOM 790 O O . LEU A 1 96 ? -0.591 5.662 -6.903 1.00 83.69 96 LEU A O 1
ATOM 794 N N . TYR A 1 97 ? 1.529 6.113 -7.488 1.00 86.12 97 TYR A N 1
ATOM 795 C CA . TYR A 1 97 ? 1.343 7.558 -7.579 1.00 86.12 97 TYR A CA 1
ATOM 796 C C . TYR A 1 97 ? 0.328 7.942 -8.666 1.00 86.12 97 TYR A C 1
ATOM 798 O O . TYR A 1 97 ? -0.613 8.691 -8.390 1.00 86.12 97 TYR A O 1
ATOM 806 N N . LEU A 1 98 ? 0.463 7.400 -9.882 1.00 83.81 98 LEU A N 1
ATOM 807 C CA . LEU A 1 98 ? -0.489 7.661 -10.966 1.00 83.81 98 LEU A CA 1
ATOM 808 C C . LEU A 1 98 ? -1.901 7.193 -10.605 1.00 83.81 98 LEU A C 1
ATOM 810 O O . LEU A 1 98 ? -2.865 7.923 -10.847 1.00 83.81 98 LEU A O 1
ATOM 814 N N . PHE A 1 99 ? -2.028 6.014 -9.994 1.00 78.56 99 PHE A N 1
ATOM 815 C CA . PHE A 1 99 ? -3.301 5.495 -9.509 1.00 78.56 99 PHE A CA 1
ATOM 816 C C . PHE A 1 99 ? -3.891 6.403 -8.429 1.00 78.56 99 PHE A C 1
ATOM 818 O O . PHE A 1 99 ? -5.055 6.775 -8.518 1.00 78.56 99 PHE A O 1
ATOM 825 N N . TYR A 1 100 ? -3.098 6.844 -7.453 1.00 80.94 100 TYR A N 1
ATOM 826 C CA . TYR A 1 100 ? -3.567 7.757 -6.415 1.00 80.94 100 TYR A CA 1
ATOM 827 C C . TYR A 1 100 ? -4.050 9.090 -7.010 1.00 80.94 100 TYR A C 1
ATOM 829 O O . TYR A 1 100 ? -5.175 9.507 -6.759 1.00 80.94 100 TYR A O 1
ATOM 837 N N . VAL A 1 101 ? -3.275 9.736 -7.883 1.00 80.38 101 VAL A N 1
ATOM 838 C CA . VAL A 1 101 ? -3.674 11.029 -8.471 1.00 80.38 101 VAL A CA 1
ATOM 839 C C . VAL A 1 101 ? -4.878 10.892 -9.410 1.00 80.38 101 VAL A C 1
ATOM 841 O O . VAL A 1 101 ? -5.769 11.739 -9.408 1.00 80.38 101 VAL A O 1
ATOM 844 N N . LYS A 1 102 ? -4.946 9.839 -10.232 1.00 76.81 102 LYS A N 1
ATOM 845 C CA . LYS A 1 102 ? -6.029 9.679 -11.220 1.00 76.81 102 LYS A CA 1
ATOM 846 C C . LYS A 1 102 ? -7.293 9.067 -10.636 1.00 76.81 102 LYS A C 1
ATOM 848 O O . LYS A 1 102 ? -8.384 9.455 -11.046 1.00 76.81 102 LYS A O 1
ATOM 853 N N . PHE A 1 103 ? -7.156 8.109 -9.727 1.00 69.94 103 PHE A N 1
ATOM 854 C CA . PHE A 1 103 ? -8.266 7.378 -9.129 1.00 69.94 103 PHE A CA 1
ATOM 855 C C . PHE A 1 103 ? -8.669 8.025 -7.806 1.00 69.94 103 PHE A C 1
ATOM 857 O O . PHE A 1 103 ? -9.815 8.445 -7.677 1.00 69.94 103 PHE A O 1
ATOM 864 N N . ALA A 1 104 ? -7.741 8.228 -6.862 1.00 66.19 104 ALA A N 1
ATOM 865 C CA . ALA A 1 104 ? -8.083 8.778 -5.548 1.00 66.19 104 ALA A CA 1
ATOM 866 C C . ALA A 1 104 ? -8.648 10.205 -5.633 1.00 66.19 104 ALA A C 1
ATOM 868 O O . ALA A 1 104 ? -9.639 10.475 -4.970 1.00 66.19 104 ALA A O 1
ATOM 869 N N . SER A 1 105 ? -8.159 11.084 -6.517 1.00 64.50 105 SER A N 1
ATOM 870 C CA . SER A 1 105 ? -8.794 12.406 -6.711 1.00 64.50 105 SER A CA 1
ATOM 871 C C . SER A 1 105 ? -10.198 12.356 -7.336 1.00 64.50 105 SER A C 1
ATOM 873 O O . SER A 1 105 ? -10.913 13.354 -7.292 1.00 64.50 105 SER A O 1
ATOM 875 N N . ARG A 1 106 ? -10.609 11.229 -7.935 1.00 64.25 106 ARG A N 1
ATOM 876 C CA . ARG A 1 106 ? -11.945 11.050 -8.536 1.00 64.25 106 ARG A CA 1
ATOM 877 C C . ARG A 1 106 ? -12.956 10.442 -7.562 1.00 64.25 106 ARG A C 1
ATOM 879 O O . ARG A 1 106 ? -14.126 10.795 -7.637 1.00 64.25 106 ARG A O 1
ATOM 886 N N . ILE A 1 107 ? -12.523 9.542 -6.677 1.00 64.50 107 ILE A N 1
ATOM 887 C CA . ILE A 1 107 ? -13.394 8.866 -5.690 1.00 64.50 107 ILE A CA 1
ATOM 888 C C . ILE A 1 107 ? -13.306 9.474 -4.293 1.00 64.50 107 ILE A C 1
ATOM 890 O O . ILE A 1 107 ? -14.321 9.591 -3.614 1.00 64.50 107 ILE A O 1
ATOM 894 N N . ILE A 1 108 ? -12.116 9.886 -3.859 1.00 62.50 108 ILE A N 1
ATOM 895 C CA . ILE A 1 108 ? -11.913 10.610 -2.605 1.00 62.50 108 ILE A CA 1
ATOM 896 C C . ILE A 1 108 ? -12.101 12.091 -2.932 1.00 62.50 108 ILE A C 1
ATOM 898 O O . ILE A 1 108 ? -11.157 12.880 -2.968 1.00 62.50 108 ILE A O 1
ATOM 902 N N . GLY A 1 109 ? -13.348 12.466 -3.234 1.00 55.22 109 GLY A N 1
ATOM 903 C CA . GLY A 1 109 ? -13.755 13.863 -3.150 1.00 55.22 109 GLY A CA 1
ATOM 904 C C . GLY A 1 109 ? -13.325 14.362 -1.778 1.00 55.22 109 GLY A C 1
ATOM 905 O O . GLY A 1 109 ? -13.587 13.687 -0.787 1.00 55.22 109 GLY A O 1
ATOM 906 N N . ALA A 1 110 ? -12.565 15.454 -1.747 1.00 52.69 110 ALA A N 1
ATOM 907 C CA . ALA A 1 110 ? -11.886 15.954 -0.563 1.00 52.69 110 ALA A CA 1
ATOM 908 C C . ALA A 1 110 ? -12.874 16.200 0.589 1.00 52.69 110 ALA A C 1
ATOM 910 O O . ALA A 1 110 ? -13.363 17.310 0.792 1.00 52.69 110 ALA A O 1
ATOM 911 N N . GLU A 1 111 ? -13.167 15.166 1.373 1.00 55.44 111 GLU A N 1
ATOM 912 C CA . GLU A 1 111 ? -13.802 15.319 2.664 1.00 55.44 111 GLU A CA 1
ATOM 913 C C . GLU A 1 111 ? -12.725 15.879 3.585 1.00 55.44 111 GLU A C 1
ATOM 915 O O . GLU A 1 111 ? -11.954 15.150 4.211 1.00 55.44 111 GLU A O 1
ATOM 920 N N . GLY A 1 112 ? -12.629 17.211 3.597 1.00 60.75 112 GLY A N 1
ATOM 921 C CA . GLY A 1 112 ? -11.799 17.942 4.540 1.00 60.75 112 GLY A CA 1
ATOM 922 C C . GLY A 1 112 ? -12.052 17.454 5.971 1.00 60.75 112 GLY A C 1
ATOM 923 O O . GLY A 1 112 ? -13.118 16.901 6.264 1.00 60.75 112 GLY A O 1
ATOM 924 N N . PRO A 1 113 ? -11.078 17.626 6.878 1.00 60.59 113 PRO A N 1
ATOM 925 C CA . PRO A 1 113 ? -11.150 17.064 8.220 1.00 60.59 113 PRO A CA 1
ATOM 926 C C . PRO A 1 113 ? -12.442 17.519 8.900 1.00 60.59 113 PRO A C 1
ATOM 928 O O . PRO A 1 113 ? -12.549 18.664 9.305 1.00 60.59 113 PRO A O 1
ATOM 931 N N . LYS A 1 114 ? -13.430 16.630 9.070 1.00 71.38 114 LYS A N 1
ATOM 932 C CA . LYS A 1 114 ? -14.745 16.940 9.678 1.00 71.38 114 LYS A CA 1
ATOM 933 C C . LYS A 1 114 ? -14.658 17.306 11.174 1.00 71.38 114 LYS A C 1
ATOM 935 O O . LYS A 1 114 ? -15.684 17.424 11.852 1.00 71.38 114 LYS A O 1
ATOM 940 N N . ARG A 1 115 ? -13.445 17.457 11.719 1.00 75.69 115 ARG A N 1
ATOM 941 C CA . ARG A 1 115 ? -13.161 17.645 13.144 1.00 75.69 115 ARG A CA 1
ATOM 942 C C . ARG A 1 115 ? -12.216 18.823 13.388 1.00 75.69 115 ARG A C 1
ATOM 944 O O . ARG A 1 115 ? -11.209 18.963 12.705 1.00 75.69 115 ARG A O 1
ATOM 951 N N . LYS A 1 116 ? -12.540 19.637 14.393 1.00 78.19 116 LYS A N 1
ATOM 952 C CA . LYS A 1 116 ? -11.711 20.723 14.939 1.00 78.19 116 LYS A CA 1
ATOM 953 C C . LYS A 1 116 ? -11.298 20.363 16.370 1.00 78.19 116 LYS A C 1
ATOM 955 O O . LYS A 1 116 ? -12.024 19.645 17.054 1.00 78.19 116 LYS A O 1
ATOM 960 N N . GLN A 1 117 ? -10.157 20.863 16.836 1.00 82.31 117 GLN A N 1
ATOM 961 C CA . GLN A 1 117 ? -9.751 20.688 18.234 1.00 82.31 117 GLN A CA 1
ATOM 962 C C . GLN A 1 117 ? -10.506 21.666 19.138 1.00 82.31 117 GLN A C 1
ATOM 964 O O . GLN A 1 117 ? -10.659 22.846 18.812 1.00 82.31 117 GLN A O 1
ATOM 969 N N . CYS A 1 118 ? -10.993 21.172 20.275 1.00 83.38 118 CYS A N 1
ATOM 970 C CA . CYS A 1 118 ? -11.626 22.012 21.284 1.00 83.38 118 CYS A CA 1
ATOM 971 C C . CYS A 1 118 ? -10.562 22.855 22.008 1.00 83.38 118 CYS A C 1
ATOM 973 O O . CYS A 1 118 ? -9.659 22.269 22.596 1.00 83.38 118 CYS A O 1
ATOM 975 N N . PRO A 1 119 ? -10.679 24.192 22.078 1.00 81.25 119 PRO A N 1
ATOM 976 C CA . PRO A 1 119 ? -9.698 25.034 22.766 1.00 81.25 119 PRO A CA 1
ATOM 977 C C . PRO A 1 119 ? -9.734 24.919 24.301 1.00 81.25 119 PRO A C 1
ATOM 979 O O . PRO A 1 119 ? -8.851 25.452 24.962 1.00 81.25 119 PRO A O 1
ATOM 982 N N . LEU A 1 120 ? -10.757 24.274 24.879 1.00 85.94 120 LEU A N 1
ATOM 983 C CA . LEU A 1 120 ? -10.880 24.100 26.334 1.00 85.94 120 LEU A CA 1
ATOM 984 C C . LEU A 1 120 ? -10.286 22.783 26.839 1.00 85.94 120 LEU A C 1
ATOM 986 O O . LEU A 1 120 ? -9.703 22.752 27.916 1.00 85.94 120 LEU A O 1
ATOM 990 N N . CYS A 1 121 ? -10.484 21.692 26.099 1.00 87.62 121 CYS A N 1
ATOM 991 C CA . CYS A 1 121 ? -10.127 20.341 26.542 1.00 87.62 121 CYS A CA 1
ATOM 992 C C . CYS A 1 121 ? -9.254 19.568 25.544 1.00 87.62 121 CYS A C 1
ATOM 994 O O . CYS A 1 121 ? -9.002 18.391 25.760 1.00 87.62 121 CYS A O 1
ATOM 996 N N . ASN A 1 122 ? -8.806 20.207 24.456 1.00 82.94 122 ASN A N 1
ATOM 997 C CA . ASN A 1 122 ? -7.989 19.626 23.379 1.00 82.94 122 ASN A CA 1
ATOM 998 C C . ASN A 1 122 ? -8.588 18.399 22.669 1.00 82.94 122 ASN A C 1
ATOM 1000 O O . ASN A 1 122 ? -7.901 17.717 21.912 1.00 82.94 122 ASN A O 1
ATOM 1004 N N . GLU A 1 123 ? -9.884 18.157 22.846 1.00 84.25 123 GLU A N 1
ATOM 1005 C CA . GLU A 1 123 ? -10.548 16.968 22.325 1.00 84.25 123 GLU A CA 1
ATOM 1006 C C . GLU A 1 123 ? -11.094 17.127 20.887 1.00 84.25 123 GLU A C 1
ATOM 1008 O O . GLU A 1 123 ? -11.440 18.216 20.411 1.00 84.25 123 GLU A O 1
ATOM 1013 N N . SER A 1 124 ? -11.202 15.968 20.239 1.00 83.38 124 SER A N 1
ATOM 1014 C CA . SER A 1 124 ? -11.782 15.549 18.961 1.00 83.38 124 SER A CA 1
ATOM 1015 C C . SER A 1 124 ? -13.176 15.983 18.480 1.00 83.38 124 SER A C 1
ATOM 1017 O O . SER A 1 124 ? -13.943 15.081 18.126 1.00 83.38 124 SER A O 1
ATOM 1019 N N . ILE A 1 125 ? -13.585 17.259 18.434 1.00 82.56 125 ILE A N 1
ATOM 1020 C CA . ILE A 1 125 ? -15.007 17.601 18.151 1.00 82.56 125 ILE A CA 1
ATOM 1021 C C . ILE A 1 125 ? -15.346 17.847 16.671 1.00 82.56 125 ILE A C 1
ATOM 1023 O O . ILE A 1 125 ? -14.489 18.199 15.867 1.00 82.56 125 ILE A O 1
ATOM 1027 N N . ARG A 1 126 ? -16.627 17.717 16.297 1.00 76.56 126 ARG A N 1
ATOM 1028 C CA . ARG A 1 126 ? -17.118 18.056 14.944 1.00 76.56 126 ARG A CA 1
ATOM 1029 C C . ARG A 1 126 ? -16.990 19.560 14.665 1.00 76.56 126 ARG A C 1
ATOM 1031 O O . ARG A 1 126 ? -17.197 20.368 15.571 1.00 76.56 126 ARG A O 1
ATOM 1038 N N . ILE A 1 127 ? -16.697 19.943 13.416 1.00 76.44 127 ILE A N 1
ATOM 1039 C CA . ILE A 1 127 ? -16.529 21.361 13.020 1.00 76.44 127 ILE A CA 1
ATOM 1040 C C . ILE A 1 127 ? -17.752 22.213 13.381 1.00 76.44 127 ILE A C 1
ATOM 1042 O O . ILE A 1 127 ? -17.601 23.337 13.857 1.00 76.44 127 ILE A O 1
ATOM 1046 N N . GLU A 1 128 ? -18.951 21.667 13.229 1.00 75.94 128 GLU A N 1
ATOM 1047 C CA . GLU A 1 128 ? -20.209 22.383 13.469 1.00 75.94 128 GLU A CA 1
ATOM 1048 C C . GLU A 1 128 ? -20.693 22.294 14.925 1.00 75.94 128 GLU A C 1
ATOM 1050 O O . GLU A 1 128 ? -21.747 22.821 15.266 1.00 75.94 128 GLU A O 1
ATOM 1055 N N . ALA A 1 129 ? -19.934 21.649 15.822 1.00 78.81 129 ALA A N 1
ATOM 1056 C CA . ALA A 1 129 ? -20.335 21.545 17.219 1.00 78.81 129 ALA A CA 1
ATOM 1057 C C . ALA A 1 129 ? -20.320 22.929 17.892 1.00 78.81 129 ALA A C 1
ATOM 1059 O O . ALA A 1 129 ? -19.276 23.591 17.971 1.00 78.81 129 ALA A O 1
ATOM 1060 N N . VAL A 1 130 ? -21.495 23.329 18.385 1.00 83.62 130 VAL A N 1
ATOM 1061 C CA . VAL A 1 130 ? -21.731 24.536 19.194 1.00 83.62 130 VAL A CA 1
ATOM 1062 C C . VAL A 1 130 ? -21.375 24.295 20.665 1.00 83.62 130 VAL A C 1
ATOM 1064 O O . VAL A 1 130 ? -20.946 25.216 21.354 1.00 83.62 130 VAL A O 1
ATOM 1067 N N . LYS A 1 131 ? -21.478 23.044 21.125 1.00 86.81 131 LYS A N 1
ATOM 1068 C CA . LYS A 1 131 ? -21.186 22.618 22.496 1.00 86.81 131 LYS A CA 1
ATOM 1069 C C . LYS A 1 131 ? -20.320 21.363 22.492 1.00 86.81 131 LYS A C 1
ATOM 1071 O O . LYS A 1 131 ? -20.557 20.448 21.701 1.00 86.81 131 LYS A O 1
ATOM 1076 N N . CYS A 1 132 ? -19.300 21.323 23.346 1.00 86.81 132 CYS A N 1
ATOM 1077 C CA . CYS A 1 132 ? -18.410 20.168 23.447 1.00 86.81 132 CYS A CA 1
ATOM 1078 C C . CYS A 1 132 ? -19.063 19.048 24.282 1.00 86.81 132 CYS A C 1
ATOM 1080 O O . CYS A 1 132 ? -19.455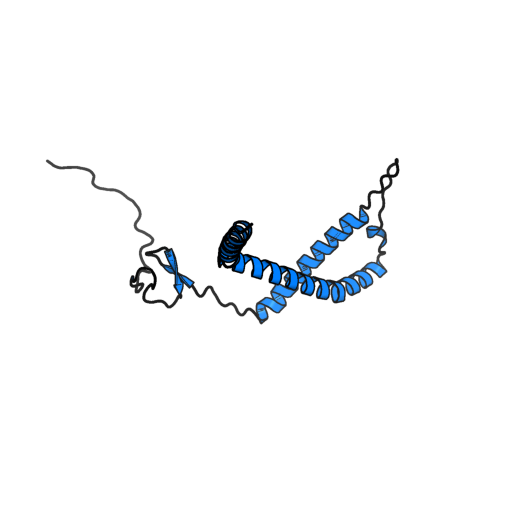 19.318 25.414 1.00 86.81 132 CYS A O 1
ATOM 1082 N N . PRO A 1 133 ? -19.141 17.793 23.799 1.00 84.81 133 PRO A N 1
ATOM 1083 C CA . PRO A 1 133 ? -19.725 16.686 24.564 1.00 84.81 133 PRO A CA 1
ATOM 1084 C C . PRO A 1 133 ? -18.839 16.204 25.723 1.00 84.81 133 PRO A C 1
ATOM 1086 O O . PRO A 1 133 ? -19.346 15.599 26.656 1.00 84.81 133 PRO A O 1
ATOM 1089 N N . PHE A 1 134 ? -17.530 16.473 25.678 1.00 86.81 134 PHE A N 1
ATOM 1090 C CA . PHE A 1 134 ? -16.582 15.998 26.691 1.00 86.81 134 PHE A CA 1
ATOM 1091 C C . PHE A 1 134 ? -16.467 16.946 27.884 1.00 86.81 134 PHE A C 1
ATOM 1093 O O . PHE A 1 134 ? -16.515 16.511 29.028 1.00 86.81 134 PHE A O 1
A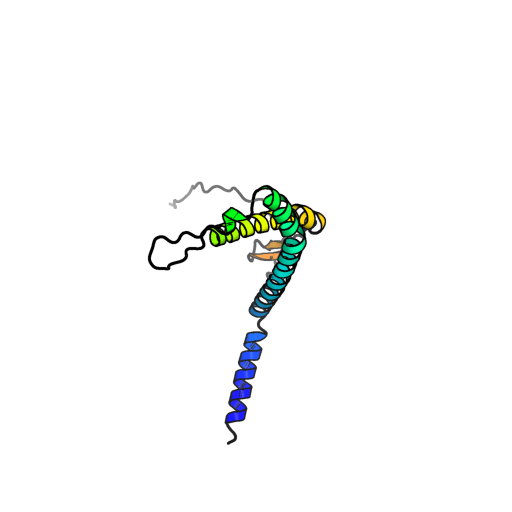TOM 1100 N N . CYS A 1 135 ? -16.321 18.250 27.627 1.00 89.94 135 CYS A N 1
ATOM 1101 C CA . CYS A 1 135 ? -16.193 19.253 28.690 1.00 89.94 135 CYS A CA 1
ATOM 1102 C C . CYS A 1 135 ? -17.467 20.069 28.928 1.00 89.94 135 CYS A C 1
ATOM 1104 O O . CYS A 1 135 ? -17.477 20.931 29.799 1.00 89.94 135 CYS A O 1
ATOM 1106 N N . THR A 1 136 ? -18.530 19.845 28.149 1.00 86.38 136 THR A N 1
ATOM 1107 C CA . THR A 1 136 ? -19.805 20.587 28.234 1.00 86.38 136 THR A CA 1
ATOM 1108 C C . THR A 1 136 ? -19.668 22.101 27.994 1.00 86.38 136 THR A C 1
ATOM 1110 O O . THR A 1 136 ? -20.631 22.843 28.159 1.00 86.38 136 THR A O 1
ATOM 1113 N N . GLY A 1 137 ? -18.488 22.568 27.571 1.00 82.25 137 GLY A N 1
ATOM 1114 C CA . GLY A 1 137 ? -18.210 23.974 27.301 1.00 82.25 137 GLY A CA 1
ATOM 1115 C C . GLY A 1 137 ? -18.840 24.452 25.995 1.00 82.25 137 GLY A C 1
ATOM 1116 O O . GLY A 1 137 ? -18.858 23.724 24.995 1.00 82.25 137 GLY A O 1
ATOM 1117 N N . ASP A 1 138 ? -19.324 25.689 26.005 1.00 84.75 138 ASP A N 1
ATOM 1118 C CA . ASP A 1 138 ? -19.884 26.350 24.831 1.00 84.75 138 ASP A CA 1
ATOM 1119 C C . ASP A 1 138 ? -18.762 26.903 23.935 1.00 84.75 138 ASP A C 1
ATOM 1121 O O . ASP A 1 138 ? -17.863 27.617 24.378 1.00 84.75 138 ASP A O 1
ATOM 1125 N N . LEU A 1 139 ? -18.804 26.544 22.649 1.00 78.12 139 LEU A N 1
ATOM 1126 C CA . LEU A 1 139 ? -17.793 26.871 21.630 1.00 78.12 139 LEU A CA 1
ATOM 1127 C C . LEU A 1 139 ? -18.216 28.035 20.728 1.00 78.12 139 LEU A C 1
ATOM 1129 O O . LEU A 1 139 ? -17.535 28.363 19.751 1.00 78.12 139 LEU A O 1
ATOM 1133 N N . ILE A 1 140 ? -19.343 28.660 21.061 1.00 66.12 140 ILE A N 1
ATOM 1134 C CA . ILE A 1 140 ? -19.821 29.918 20.496 1.00 66.12 140 ILE A CA 1
ATOM 1135 C C . ILE A 1 140 ? -18.839 31.036 20.864 1.00 66.12 140 ILE A C 1
ATOM 1137 O O . ILE A 1 140 ? -18.978 31.724 21.865 1.00 66.12 140 ILE A O 1
ATOM 1141 N N . VAL A 1 141 ? -17.870 31.236 19.968 1.00 57.84 141 VAL A N 1
ATOM 1142 C CA . VAL A 1 141 ? -17.022 32.429 19.811 1.00 57.84 141 VAL A CA 1
ATOM 1143 C C . VAL A 1 141 ? -15.753 32.494 20.677 1.00 57.84 141 VAL A C 1
ATOM 1145 O O . VAL A 1 141 ? -15.790 32.797 21.866 1.00 57.84 141 VAL A O 1
ATOM 1148 N N . LYS A 1 142 ? -14.592 32.412 20.000 1.00 48.31 142 LYS A N 1
ATOM 1149 C CA . LYS A 1 142 ? -13.527 33.442 20.073 1.00 48.31 142 LYS A CA 1
ATOM 1150 C C . LYS A 1 142 ? -12.472 33.273 18.970 1.00 48.31 142 LYS A C 1
ATOM 1152 O O . LYS A 1 142 ? -11.369 32.791 19.195 1.00 48.31 142 LYS A O 1
ATOM 1157 N N . THR A 1 143 ? -12.766 33.798 17.784 1.00 51.03 143 THR A N 1
ATOM 1158 C CA . THR A 1 143 ? -11.781 34.018 16.705 1.00 51.03 143 THR A CA 1
ATOM 1159 C C . THR A 1 143 ? -10.972 35.314 16.869 1.00 51.03 143 THR A C 1
ATOM 1161 O O . THR A 1 143 ? -10.499 35.871 15.886 1.00 51.03 143 THR A O 1
ATOM 1164 N N . ARG A 1 144 ? -10.780 35.846 18.086 1.00 48.62 144 ARG A N 1
ATOM 1165 C CA . ARG A 1 144 ? -9.861 36.979 18.316 1.00 48.62 144 ARG A CA 1
ATOM 1166 C C . ARG A 1 144 ? -9.224 36.918 19.701 1.00 48.62 144 ARG A C 1
ATOM 1168 O O . ARG A 1 144 ? -9.869 37.294 20.676 1.00 48.62 144 ARG A O 1
ATOM 1175 N N . ARG A 1 145 ? -7.959 36.484 19.764 1.00 44.59 145 ARG A N 1
ATOM 1176 C CA . ARG A 1 145 ? -6.887 36.980 20.663 1.00 44.59 145 ARG A CA 1
ATOM 1177 C C . ARG A 1 145 ? -5.572 36.223 20.401 1.00 44.59 145 ARG A C 1
ATOM 1179 O O . ARG A 1 145 ? -4.966 35.664 21.302 1.00 44.59 145 ARG A O 1
ATOM 1186 N N . ALA A 1 146 ? -5.110 36.241 19.153 1.00 46.97 146 ALA A N 1
ATOM 1187 C CA . ALA A 1 146 ? -3.679 36.157 18.876 1.00 46.97 146 ALA A CA 1
ATOM 1188 C C . ALA A 1 146 ? -3.187 37.606 18.760 1.00 46.97 146 ALA A C 1
ATOM 1190 O O . ALA A 1 146 ? -3.627 38.330 17.871 1.00 46.97 146 ALA A O 1
ATOM 1191 N N . GLY A 1 147 ? -2.365 38.056 19.711 1.00 42.25 147 GLY A N 1
ATOM 1192 C CA . GLY A 1 147 ? -1.779 39.399 19.696 1.00 42.25 147 GLY A CA 1
ATOM 1193 C C . GLY A 1 147 ? -2.152 40.282 20.886 1.00 42.25 147 GLY A C 1
ATOM 1194 O O . GLY A 1 147 ? -2.707 41.360 20.708 1.00 42.25 147 GLY A O 1
ATOM 1195 N N . ARG A 1 148 ? -1.778 39.890 22.108 1.00 40.69 148 ARG A N 1
ATOM 1196 C CA . ARG A 1 148 ? -1.346 40.893 23.090 1.00 40.69 148 ARG A CA 1
ATOM 1197 C C . ARG A 1 148 ? 0.081 40.550 23.476 1.00 40.69 148 ARG A C 1
ATOM 1199 O O . ARG A 1 148 ? 0.334 39.579 24.178 1.00 40.69 148 ARG A O 1
ATOM 1206 N N . LYS A 1 149 ? 0.993 41.303 22.867 1.00 41.84 149 LYS A N 1
ATOM 1207 C CA . LYS A 1 149 ? 2.427 41.258 23.107 1.00 41.84 149 LYS A CA 1
ATOM 1208 C C . LYS A 1 149 ? 2.674 41.502 24.595 1.00 41.84 149 LYS A C 1
ATOM 1210 O O . LYS A 1 149 ? 2.097 42.420 25.175 1.00 41.84 149 LYS A O 1
ATOM 1215 N N . ASN A 1 150 ? 3.537 40.674 25.166 1.00 49.94 150 ASN A N 1
ATOM 1216 C CA . ASN A 1 150 ? 4.255 40.975 26.391 1.00 49.94 150 ASN A CA 1
ATOM 1217 C C . ASN A 1 150 ? 5.077 42.249 26.165 1.00 49.94 150 ASN A C 1
ATOM 1219 O O . ASN A 1 150 ? 6.086 42.211 25.468 1.00 49.94 150 ASN A O 1
ATOM 1223 N N . THR A 1 151 ? 4.655 43.361 26.752 1.00 46.28 151 THR A N 1
ATOM 1224 C CA . THR A 1 151 ? 5.518 44.514 27.021 1.00 46.28 151 THR A CA 1
ATOM 1225 C C . THR A 1 151 ? 5.117 45.042 28.381 1.00 46.28 151 THR A C 1
ATOM 1227 O O . THR A 1 151 ? 3.963 45.418 28.590 1.00 46.28 151 THR A O 1
ATOM 1230 N N . GLY A 1 152 ? 6.058 44.937 29.314 1.00 45.97 152 GLY A N 1
ATOM 1231 C CA . GLY A 1 152 ? 5.848 45.228 30.715 1.00 45.97 152 GLY A CA 1
ATOM 1232 C C . GLY A 1 152 ? 5.553 46.692 31.003 1.00 45.97 152 GLY A C 1
ATOM 1233 O O . GLY A 1 152 ? 5.919 47.585 30.248 1.00 45.97 152 GLY A O 1
ATOM 1234 N N . ALA A 1 153 ? 4.929 46.895 32.151 1.00 47.03 153 ALA A N 1
ATOM 1235 C CA . ALA A 1 153 ? 5.108 48.041 33.021 1.00 47.03 153 ALA A CA 1
ATOM 1236 C C . ALA A 1 153 ? 4.484 47.677 34.377 1.00 47.03 153 ALA A C 1
ATOM 1238 O O . ALA A 1 153 ? 3.529 46.906 34.435 1.00 47.03 153 ALA A O 1
ATOM 1239 N N . GLU A 1 154 ? 5.047 48.252 35.436 1.00 55.59 154 GLU A N 1
ATOM 1240 C CA . GLU A 1 154 ? 4.490 48.319 36.792 1.00 55.59 154 GLU A CA 1
ATOM 1241 C C . GLU A 1 154 ? 4.712 47.141 37.752 1.00 55.59 154 GLU A C 1
ATOM 1243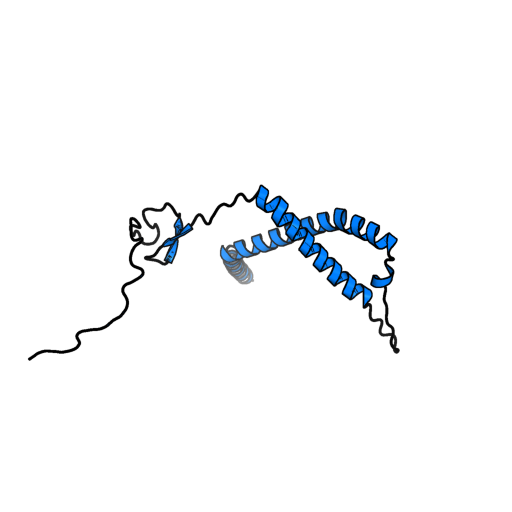 O O . GLU A 1 154 ? 3.806 46.552 38.333 1.00 55.59 154 GLU A O 1
ATOM 1248 N N . ASN A 1 155 ? 5.996 46.909 38.044 1.00 49.53 155 ASN A N 1
ATOM 1249 C CA . ASN A 1 155 ? 6.439 46.588 39.401 1.00 49.53 155 ASN A CA 1
ATOM 1250 C C . ASN A 1 155 ? 6.997 47.861 40.067 1.00 49.53 155 ASN A C 1
ATOM 1252 O O . ASN A 1 155 ? 8.087 48.300 39.698 1.00 49.53 155 ASN A O 1
ATOM 1256 N N . ARG A 1 156 ? 6.236 48.420 41.018 1.00 51.03 156 ARG A N 1
ATOM 1257 C CA . ARG A 1 156 ? 6.628 49.171 42.239 1.00 51.03 156 ARG A CA 1
ATOM 1258 C C . ARG A 1 156 ? 5.315 49.705 42.850 1.00 51.03 156 ARG A C 1
ATOM 1260 O O . ARG A 1 156 ? 4.684 50.563 42.256 1.00 51.03 156 ARG A O 1
ATOM 1267 N N . ARG A 1 157 ? 4.733 49.106 43.904 1.00 52.59 157 ARG A N 1
ATOM 1268 C CA . ARG A 1 157 ? 5.061 49.351 45.334 1.00 52.59 157 ARG A CA 1
ATOM 1269 C C . ARG A 1 157 ? 5.516 50.807 45.521 1.00 52.59 157 ARG A C 1
ATOM 1271 O O . ARG A 1 157 ? 6.594 51.141 45.059 1.00 52.59 157 ARG A O 1
ATOM 1278 N N . GLY A 1 158 ? 4.726 51.726 46.064 1.00 48.16 158 GLY A N 1
ATOM 1279 C CA . GLY A 1 158 ? 3.952 51.623 47.293 1.00 48.16 158 GLY A CA 1
ATOM 1280 C C . GLY A 1 158 ? 4.730 52.370 48.372 1.00 48.16 158 GLY A C 1
ATOM 1281 O O . GLY A 1 158 ? 5.741 51.836 48.810 1.00 48.16 158 GLY A O 1
ATOM 1282 N N . LYS A 1 159 ? 4.189 53.523 48.789 1.00 38.00 159 LYS A N 1
ATOM 1283 C CA . LYS A 1 159 ? 4.624 54.363 49.918 1.00 38.00 159 LYS A CA 1
ATOM 1284 C C . LYS A 1 159 ? 5.938 55.130 49.759 1.00 38.00 159 LYS A C 1
ATOM 1286 O O . LYS A 1 159 ? 6.948 54.531 49.343 1.00 38.00 159 LYS A O 1
#

Secondary structure (DSSP, 8-state):
--THHHHHHHHHHHHHHHHT-HHHHHHHHHHHHHHHHHHHHHHHIIIIIHHHHHHHHHTT-GGGGG--B--STT--B-HHHHHHHHHHHHHHHHHHHHHIIIIIHHHS-----SEEE-TTT--EEETT-SB-TTT--B-------S-------------

Radius of gyration: 30.58 Å; chains: 1; bounding box: 59×88×78 Å